Protein AF-A0A368GP81-F1 (afdb_monomer_lite)

pLDDT: mean 75.08, std 11.69, range [41.69, 90.69]

Secondary structure (DSSP, 8-state):
-HHHHHHHTT-SSEE-TTS-EE-TTS-TTSHHHHHHHHHHHHIIIIIIHHHHHHT--HHHHHHHHHHHHHHHHHGGG--

Radius of gyration: 15.01 Å; chains: 1; bounding box: 35×26×41 Å

Foldseek 3Di:
DFLVVCLVVVHLFTQDPVRDTQDLPDDPPDVVNVVRSVVRVCSVVPPSVVCVVVVDDPVNVVVVVVCVVCVVVVVVPDD

Sequence (79 aa):
MISFWTFQQDYEGIILGCGLRIEPKGNQENELMSVLTTLATRAHTHIISIFRKMNITRGEYLFLKAIALFEDTYTAKWN

Organism: Ancylostoma caninum (NCBI:txid29170)

InterPro domains:
  IPR035500 Nuclear hormone receptor-like domain superfamily [G3DSA:1.10.565.10] (1-76)
  IPR035500 Nuclear hormone receptor-like domain superfamily [SSF48508] (3-72)

Structure (mmCIF, N/CA/C/O backbone):
data_AF-A0A368GP81-F1
#
_entry.id   AF-A0A368GP81-F1
#
loop_
_atom_site.group_PDB
_atom_site.id
_atom_site.type_symbol
_atom_site.label_atom_id
_atom_site.label_alt_id
_atom_site.label_comp_id
_atom_site.label_asym_id
_atom_site.label_entity_id
_atom_site.label_seq_id
_atom_site.pdbx_PDB_ins_code
_atom_site.Cartn_x
_atom_site.Cartn_y
_atom_site.Cartn_z
_atom_site.occupancy
_atom_site.B_iso_or_equiv
_atom_site.auth_seq_id
_atom_site.auth_comp_id
_atom_site.auth_asym_id
_atom_site.auth_atom_id
_atom_site.pdbx_PDB_model_num
ATOM 1 N N . MET A 1 1 ? 4.328 -1.065 0.463 1.00 66.06 1 MET A N 1
ATOM 2 C CA . MET A 1 1 ? 3.533 -2.276 0.800 1.00 66.06 1 MET A CA 1
ATOM 3 C C . MET A 1 1 ? 2.457 -1.968 1.818 1.00 66.06 1 MET A C 1
ATOM 5 O O . MET A 1 1 ? 1.343 -2.431 1.637 1.00 66.06 1 MET A O 1
ATOM 9 N N . ILE A 1 2 ? 2.789 -1.153 2.822 1.00 71.31 2 ILE A N 1
ATOM 10 C CA . ILE A 1 2 ? 1.907 -0.739 3.917 1.00 71.31 2 ILE A CA 1
ATOM 11 C C . ILE A 1 2 ? 0.520 -0.287 3.426 1.00 71.31 2 ILE A C 1
ATOM 13 O O . ILE A 1 2 ? -0.487 -0.816 3.881 1.00 71.31 2 ILE A O 1
ATOM 17 N N . SER A 1 3 ? 0.454 0.611 2.437 1.00 67.06 3 SER A N 1
ATOM 18 C CA . SER A 1 3 ? -0.816 1.140 1.915 1.00 67.06 3 SER A CA 1
ATOM 19 C C . SER A 1 3 ? -1.707 0.088 1.243 1.00 67.06 3 SER A C 1
ATOM 21 O O . SER A 1 3 ? -2.902 0.057 1.503 1.00 67.06 3 SER A O 1
ATOM 23 N N . PHE A 1 4 ? -1.144 -0.802 0.419 1.00 68.94 4 PHE A N 1
ATOM 24 C CA . PHE A 1 4 ? -1.925 -1.830 -0.282 1.00 68.94 4 PHE A CA 1
ATOM 25 C C . PHE A 1 4 ? -2.393 -2.951 0.648 1.00 68.94 4 PHE A C 1
ATOM 27 O O . PHE A 1 4 ? -3.527 -3.396 0.539 1.00 68.94 4 PHE A O 1
ATOM 34 N N . TRP A 1 5 ? -1.558 -3.383 1.594 1.00 74.56 5 TRP A N 1
ATOM 35 C CA . TRP A 1 5 ? -1.980 -4.360 2.602 1.00 74.56 5 TRP A CA 1
ATOM 36 C C . TRP A 1 5 ? -3.065 -3.815 3.522 1.00 74.56 5 TRP A C 1
ATOM 38 O O . TRP A 1 5 ? -4.038 -4.510 3.791 1.00 74.56 5 TRP A O 1
ATOM 48 N N . THR A 1 6 ? -2.924 -2.563 3.954 1.00 73.19 6 THR A N 1
ATOM 49 C CA . THR A 1 6 ? -3.954 -1.888 4.749 1.00 73.19 6 THR A CA 1
ATOM 50 C C . THR A 1 6 ? -5.262 -1.762 3.961 1.00 73.19 6 THR A C 1
ATOM 52 O O . THR A 1 6 ? -6.324 -2.069 4.491 1.00 73.19 6 THR A O 1
ATOM 55 N N . PHE A 1 7 ? -5.181 -1.403 2.674 1.00 73.81 7 PHE A N 1
ATOM 56 C CA . PHE A 1 7 ? -6.323 -1.373 1.757 1.00 73.81 7 PHE A CA 1
ATOM 57 C C . PHE A 1 7 ? -7.007 -2.743 1.609 1.00 73.81 7 PHE A C 1
ATOM 59 O O . PHE A 1 7 ? -8.219 -2.829 1.757 1.00 73.81 7 PHE A O 1
ATOM 66 N N . GLN A 1 8 ? -6.250 -3.819 1.363 1.00 76.25 8 GLN A N 1
ATOM 67 C CA . GLN A 1 8 ? -6.814 -5.163 1.176 1.00 76.25 8 GLN A CA 1
ATOM 68 C C . GLN A 1 8 ? -7.510 -5.722 2.421 1.00 76.25 8 GLN A C 1
ATOM 70 O O . GLN A 1 8 ? -8.418 -6.535 2.294 1.00 76.25 8 GLN A O 1
ATOM 75 N N . GLN A 1 9 ? -7.047 -5.340 3.610 1.00 77.44 9 GLN A N 1
ATOM 76 C CA . GLN A 1 9 ? -7.589 -5.812 4.888 1.00 77.44 9 GLN A CA 1
ATOM 77 C C . GLN A 1 9 ? -8.717 -4.919 5.420 1.00 77.44 9 GLN A C 1
ATOM 79 O O . GLN A 1 9 ? -9.208 -5.168 6.515 1.00 77.44 9 GLN A O 1
ATOM 84 N N . ASP A 1 10 ? -9.085 -3.870 4.675 1.00 75.56 10 ASP A N 1
ATOM 85 C CA . ASP A 1 10 ? -10.102 -2.882 5.050 1.00 75.56 10 ASP A CA 1
ATOM 86 C C . ASP A 1 10 ? -9.913 -2.301 6.465 1.00 75.56 10 ASP A C 1
ATOM 88 O O . ASP A 1 10 ? -10.859 -1.997 7.185 1.00 75.56 10 ASP A O 1
ATOM 92 N N . TYR A 1 11 ? -8.657 -2.164 6.891 1.00 77.69 11 TYR A N 1
ATOM 93 C CA . TYR A 1 11 ? -8.321 -1.799 8.263 1.00 77.69 11 TYR A CA 1
ATOM 94 C C . TYR A 1 11 ? -8.185 -0.283 8.410 1.00 77.69 11 TYR A C 1
ATOM 96 O O . TYR A 1 11 ? -7.403 0.324 7.688 1.00 77.69 11 TYR A O 1
ATOM 104 N N . GLU A 1 12 ? -8.877 0.331 9.374 1.00 70.44 12 GLU A N 1
ATOM 105 C CA . GLU A 1 12 ? -8.857 1.791 9.604 1.00 70.44 12 GLU A CA 1
ATOM 106 C C . GLU A 1 12 ? -7.520 2.343 10.150 1.00 70.44 12 GLU A C 1
ATOM 108 O O . GLU A 1 12 ? -7.325 3.554 10.211 1.00 70.44 12 GLU A O 1
ATOM 113 N N . GLY A 1 13 ? -6.580 1.476 10.539 1.00 73.19 13 GLY A N 1
ATOM 114 C CA . GLY A 1 13 ? -5.231 1.850 10.987 1.00 73.19 13 GLY A CA 1
ATOM 115 C C . GLY A 1 13 ? -4.145 1.548 9.955 1.00 73.19 13 GLY A C 1
ATOM 116 O O . GLY A 1 13 ? -4.435 1.390 8.780 1.00 73.19 13 GLY A O 1
ATOM 117 N N . ILE A 1 14 ? -2.881 1.427 10.363 1.00 73.69 14 ILE A N 1
ATOM 118 C CA . ILE A 1 14 ? -1.803 0.945 9.478 1.00 73.69 14 ILE A CA 1
ATOM 119 C C . ILE A 1 14 ? -1.490 -0.520 9.784 1.00 73.69 14 ILE A C 1
ATOM 121 O O . ILE A 1 14 ? -1.311 -0.886 10.946 1.00 73.69 14 ILE A O 1
ATOM 125 N N . ILE A 1 15 ? -1.339 -1.335 8.736 1.00 75.44 15 ILE A N 1
ATOM 126 C CA . ILE A 1 15 ? -0.731 -2.666 8.830 1.00 75.44 15 ILE A CA 1
ATOM 127 C C . ILE A 1 15 ? 0.654 -2.631 8.186 1.00 75.44 15 ILE A C 1
ATOM 129 O O . ILE A 1 15 ? 0.804 -2.392 6.983 1.00 75.44 15 ILE A O 1
ATOM 133 N N . LEU A 1 16 ? 1.683 -2.889 8.990 1.00 72.19 16 LEU A N 1
ATOM 134 C CA . LEU A 1 16 ? 3.054 -3.015 8.509 1.00 72.19 16 LEU A CA 1
ATOM 135 C C . LEU A 1 16 ? 3.316 -4.413 7.937 1.00 72.19 16 LEU A C 1
ATOM 137 O O . LEU A 1 16 ? 2.683 -5.397 8.314 1.00 72.19 16 LEU A O 1
ATOM 141 N N . GLY A 1 17 ? 4.310 -4.503 7.048 1.00 63.69 17 GLY A N 1
ATOM 142 C CA . GLY A 1 17 ? 4.722 -5.748 6.382 1.00 63.69 17 GLY A CA 1
ATO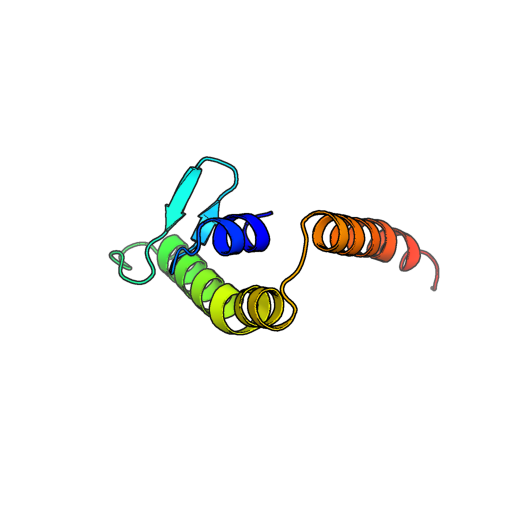M 143 C C . GLY A 1 17 ? 5.101 -6.897 7.331 1.00 63.69 17 GLY A C 1
ATOM 144 O O . GLY A 1 17 ? 5.050 -8.057 6.943 1.00 63.69 17 GLY A O 1
ATOM 145 N N . CYS A 1 18 ? 5.454 -6.576 8.576 1.00 69.12 18 CYS A N 1
ATOM 146 C CA . CYS A 1 18 ? 5.803 -7.520 9.638 1.00 69.12 18 CYS A CA 1
ATOM 147 C C . CYS A 1 18 ? 4.607 -7.971 10.500 1.00 69.12 18 CYS A C 1
ATOM 149 O O . CYS A 1 18 ? 4.806 -8.667 11.490 1.00 69.12 18 CYS A O 1
ATOM 151 N N . GLY A 1 19 ? 3.376 -7.570 10.163 1.00 68.00 19 GLY A N 1
ATOM 152 C CA . GLY A 1 19 ? 2.170 -7.926 10.919 1.00 68.00 19 GLY A CA 1
ATOM 153 C C . GLY A 1 19 ? 1.837 -6.987 12.083 1.00 68.00 19 GLY A C 1
ATOM 154 O O . GLY A 1 19 ? 0.814 -7.179 12.736 1.00 68.00 19 GLY A O 1
ATOM 155 N N . LEU A 1 20 ? 2.643 -5.944 12.322 1.00 72.31 20 LEU A N 1
ATOM 156 C CA . LEU A 1 20 ? 2.321 -4.905 13.303 1.00 72.31 20 LEU A CA 1
ATOM 157 C C . LEU A 1 20 ? 1.092 -4.108 12.854 1.00 72.31 20 LEU A C 1
ATOM 159 O O . LEU A 1 20 ? 1.055 -3.579 11.738 1.00 72.31 20 LEU A O 1
ATOM 163 N N . ARG A 1 21 ? 0.107 -4.009 13.749 1.00 74.06 21 ARG A N 1
ATOM 164 C CA . ARG A 1 21 ? -1.107 -3.212 13.570 1.00 74.06 21 ARG A CA 1
ATOM 165 C C . ARG A 1 21 ? -1.010 -1.970 14.438 1.00 74.06 21 ARG A C 1
ATOM 167 O O . ARG A 1 21 ? -0.774 -2.072 15.636 1.00 74.06 21 ARG A O 1
ATOM 174 N N . ILE A 1 22 ? -1.190 -0.812 13.821 1.00 73.69 22 ILE A N 1
ATOM 175 C CA . ILE A 1 22 ? -1.183 0.476 14.507 1.00 73.69 22 ILE A CA 1
ATOM 176 C C . ILE A 1 22 ? -2.601 1.008 14.463 1.00 73.69 22 ILE A C 1
ATOM 178 O O . ILE A 1 22 ? -3.130 1.286 13.385 1.00 73.69 22 ILE A O 1
ATOM 182 N N . GLU A 1 23 ? -3.220 1.101 15.630 1.00 70.69 23 GLU A N 1
ATOM 183 C CA . GLU A 1 23 ? -4.544 1.684 15.774 1.00 70.69 23 GLU A CA 1
ATOM 184 C C . GLU A 1 23 ? -4.455 3.212 15.776 1.00 70.69 23 GLU A C 1
ATOM 186 O O . GLU A 1 23 ? -3.598 3.775 16.459 1.00 70.69 23 GLU A O 1
ATOM 191 N N . PRO A 1 24 ? -5.368 3.907 15.080 1.00 63.09 24 PRO A N 1
ATOM 192 C CA . PRO A 1 24 ? -5.393 5.367 15.066 1.00 63.09 24 PRO A CA 1
ATOM 193 C C . PRO A 1 24 ? -5.744 5.983 16.436 1.00 63.09 24 PRO A C 1
ATOM 195 O O . PRO A 1 24 ? -5.587 7.187 16.614 1.00 63.09 24 PRO A O 1
ATOM 198 N N . LYS A 1 25 ? -6.216 5.177 17.402 1.00 62.34 25 LYS A N 1
ATOM 199 C CA . LYS A 1 25 ? -6.641 5.603 18.750 1.00 62.34 25 LYS A CA 1
ATOM 200 C C . LYS A 1 25 ? -5.742 5.087 19.891 1.00 62.34 25 LYS A C 1
ATOM 202 O O . LYS A 1 25 ? -6.142 5.160 21.049 1.00 62.34 25 LYS A O 1
ATOM 207 N N . GLY A 1 26 ? -4.552 4.563 19.587 1.00 57.69 26 GLY A N 1
ATOM 208 C CA . GLY A 1 26 ? -3.612 4.063 20.599 1.00 57.69 26 GLY A CA 1
ATOM 209 C C . GLY A 1 26 ? -2.914 5.177 21.391 1.00 57.69 26 GLY A C 1
ATOM 210 O O . GLY A 1 26 ? -2.683 6.266 20.866 1.00 57.69 26 GLY A O 1
ATOM 211 N N . ASN A 1 27 ? -2.567 4.888 22.652 1.00 55.81 27 ASN A N 1
ATOM 212 C CA . ASN A 1 27 ? -1.937 5.812 23.604 1.00 55.81 27 ASN A CA 1
ATOM 213 C C . ASN A 1 27 ? -0.718 6.529 22.975 1.00 55.81 27 ASN A C 1
ATOM 215 O O . ASN A 1 27 ? 0.283 5.894 22.639 1.00 55.81 27 ASN A O 1
ATOM 219 N N . GLN A 1 28 ? -0.801 7.854 22.805 1.00 60.34 28 GLN A N 1
ATOM 220 C CA . GLN A 1 28 ? 0.221 8.702 22.161 1.00 60.34 28 GLN A CA 1
ATOM 221 C C . GLN A 1 28 ? 1.441 8.983 23.059 1.00 60.34 28 GLN A C 1
ATOM 223 O O . GLN A 1 28 ? 2.140 9.972 22.870 1.00 60.34 28 GLN A O 1
ATOM 228 N N . GLU A 1 29 ? 1.711 8.132 24.046 1.00 60.25 29 GLU A N 1
ATOM 229 C CA . GLU A 1 29 ? 2.766 8.369 25.041 1.00 60.25 29 GLU A CA 1
ATOM 230 C C . GLU A 1 29 ? 4.181 8.290 24.442 1.00 60.25 29 GLU A C 1
ATOM 232 O O . GLU A 1 29 ? 5.132 8.775 25.046 1.00 60.25 29 GLU A O 1
ATOM 237 N N . ASN A 1 30 ? 4.320 7.758 23.222 1.00 68.44 30 ASN A N 1
ATOM 238 C CA . ASN A 1 30 ? 5.583 7.687 22.493 1.00 68.44 30 ASN A CA 1
ATOM 239 C C . ASN A 1 30 ? 5.554 8.581 21.243 1.00 68.44 30 ASN A C 1
ATOM 241 O O . ASN A 1 30 ? 4.682 8.439 20.386 1.00 68.44 30 ASN A O 1
ATOM 245 N N . GLU A 1 31 ? 6.564 9.435 21.076 1.00 71.38 31 GLU A N 1
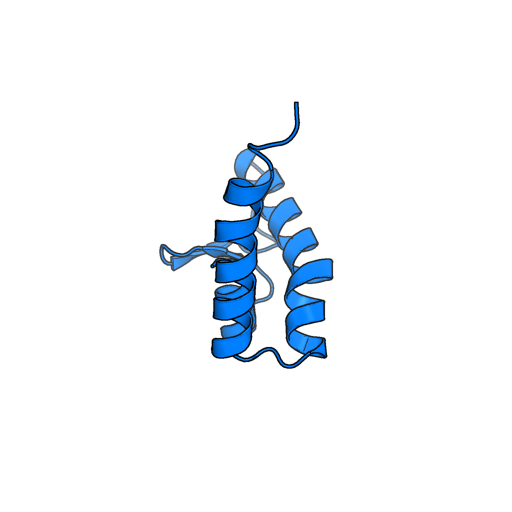ATOM 246 C CA . GLU A 1 31 ? 6.736 10.319 19.909 1.00 71.38 31 GLU A CA 1
ATOM 247 C C . GLU A 1 31 ? 6.753 9.547 18.574 1.00 71.38 31 GLU A C 1
ATOM 249 O O . GLU A 1 31 ? 6.192 9.976 17.569 1.00 71.38 31 GLU A O 1
ATOM 254 N N . LEU A 1 32 ? 7.289 8.323 18.571 1.00 73.19 32 LEU A N 1
ATOM 255 C CA . LEU A 1 32 ? 7.209 7.428 17.413 1.00 73.19 32 LEU A CA 1
ATOM 256 C C . LEU A 1 32 ? 5.764 7.027 17.070 1.00 73.19 32 LEU A C 1
ATOM 258 O O . LEU A 1 32 ? 5.413 6.926 15.895 1.00 73.19 32 LEU A O 1
ATOM 262 N N . MET A 1 33 ? 4.907 6.824 18.074 1.00 72.62 33 MET A N 1
ATOM 263 C CA . MET A 1 33 ? 3.502 6.465 17.862 1.00 72.62 33 MET A CA 1
ATOM 264 C C . MET A 1 33 ? 2.695 7.636 17.304 1.00 72.62 33 MET A C 1
ATOM 266 O O . MET A 1 33 ? 1.817 7.416 16.467 1.00 72.62 33 MET A O 1
ATOM 270 N N . SER A 1 34 ? 3.002 8.875 17.695 1.00 74.44 34 SER A N 1
ATOM 271 C CA . SER A 1 34 ? 2.333 10.058 17.141 1.00 74.44 34 SER A CA 1
ATOM 272 C C . SER A 1 34 ? 2.693 10.271 15.663 1.00 74.44 34 SER A C 1
ATOM 274 O O . SER A 1 34 ? 1.804 10.521 14.838 1.00 74.44 34 SER A O 1
ATOM 276 N N . VAL A 1 35 ? 3.962 10.067 15.289 1.00 79.31 35 VAL A N 1
ATOM 277 C CA . VAL A 1 35 ? 4.421 10.105 13.890 1.00 79.31 35 VAL A CA 1
ATOM 278 C C . VAL A 1 35 ? 3.739 9.018 13.060 1.00 79.31 35 VAL A C 1
ATOM 280 O O . VAL A 1 35 ? 3.195 9.303 11.991 1.00 79.31 35 VAL A O 1
ATOM 283 N N . LEU A 1 36 ? 3.710 7.780 13.560 1.00 76.06 36 LEU A N 1
ATOM 284 C CA . LEU A 1 36 ? 3.081 6.656 12.863 1.00 76.06 36 LEU A CA 1
ATOM 285 C C . LEU A 1 36 ? 1.567 6.837 12.716 1.00 76.06 36 LEU A C 1
ATOM 287 O O . LEU A 1 36 ? 1.021 6.537 11.655 1.00 76.06 36 LEU A O 1
ATOM 291 N N . THR A 1 37 ? 0.900 7.382 13.732 1.00 77.31 37 THR A N 1
ATOM 292 C CA . THR A 1 37 ? -0.531 7.714 13.675 1.00 77.31 37 THR A CA 1
ATOM 293 C C . THR A 1 37 ? -0.800 8.801 12.637 1.00 77.31 37 THR A C 1
ATOM 295 O O . THR A 1 37 ? -1.704 8.671 11.817 1.00 77.31 37 THR A O 1
ATOM 298 N N . THR A 1 38 ? 0.024 9.848 12.596 1.00 81.50 38 THR A N 1
ATOM 299 C CA . THR A 1 38 ? -0.105 10.921 11.597 1.00 81.50 38 THR A CA 1
ATOM 300 C C . THR A 1 38 ? 0.101 10.391 10.177 1.00 81.50 38 THR A C 1
ATOM 302 O O . THR A 1 38 ? -0.641 10.747 9.255 1.00 81.50 38 THR A O 1
ATOM 305 N N . LEU A 1 39 ? 1.084 9.505 9.997 1.00 80.12 39 LEU A N 1
ATOM 306 C CA . LEU A 1 39 ? 1.330 8.823 8.732 1.00 80.12 39 LEU A CA 1
ATOM 307 C C . LEU A 1 39 ? 0.147 7.928 8.338 1.00 80.12 39 LEU A C 1
ATOM 309 O O . LEU A 1 39 ? -0.249 7.942 7.174 1.00 80.12 39 LEU A O 1
ATOM 313 N N . ALA A 1 40 ? -0.443 7.208 9.296 1.00 76.50 40 ALA A N 1
ATOM 314 C CA . ALA A 1 40 ? -1.637 6.390 9.090 1.00 76.50 40 ALA A CA 1
ATOM 315 C C . ALA A 1 40 ? -2.810 7.217 8.588 1.00 76.50 40 ALA A C 1
ATOM 317 O O . ALA A 1 40 ? -3.378 6.895 7.546 1.00 76.50 40 ALA A O 1
ATOM 318 N N . THR A 1 41 ? -3.104 8.324 9.262 1.00 81.50 41 THR A N 1
ATOM 319 C CA . THR A 1 41 ? -4.188 9.225 8.877 1.00 81.50 41 THR A CA 1
ATOM 320 C C . THR A 1 41 ? -3.970 9.784 7.473 1.00 81.50 41 THR A C 1
ATOM 322 O O . THR A 1 41 ? -4.872 9.728 6.642 1.00 81.50 41 THR A O 1
ATOM 325 N N . ARG A 1 42 ? -2.761 10.265 7.149 1.00 82.62 42 ARG A N 1
ATOM 326 C CA . ARG A 1 42 ? -2.463 10.777 5.799 1.00 82.62 42 ARG A CA 1
ATOM 327 C C . ARG A 1 42 ? -2.557 9.690 4.729 1.00 82.62 42 ARG A C 1
ATOM 329 O O . ARG A 1 42 ? -3.115 9.937 3.660 1.00 82.62 42 ARG A O 1
ATOM 336 N N . ALA A 1 43 ? -2.035 8.496 5.008 1.00 81.12 43 ALA A N 1
ATOM 337 C CA . ALA A 1 43 ? -2.113 7.364 4.091 1.00 81.12 43 ALA A CA 1
ATOM 338 C C . ALA A 1 43 ? -3.568 6.951 3.835 1.00 81.12 43 ALA A C 1
ATOM 340 O O . ALA A 1 43 ? -3.927 6.696 2.687 1.00 81.12 43 ALA A O 1
ATOM 341 N N . HIS A 1 44 ? -4.414 6.946 4.865 1.00 80.19 44 HIS A N 1
ATOM 342 C CA . HIS A 1 44 ? -5.841 6.658 4.733 1.00 80.19 44 HIS A CA 1
ATOM 343 C C . HIS A 1 44 ? -6.580 7.696 3.899 1.00 80.19 44 HIS A C 1
ATOM 345 O O . HIS A 1 44 ? -7.207 7.353 2.893 1.00 80.19 44 HIS A O 1
ATOM 351 N N . THR A 1 45 ? -6.438 8.969 4.267 1.00 82.62 45 THR A N 1
ATOM 352 C CA . THR A 1 45 ? -7.148 10.079 3.626 1.00 82.62 45 THR A CA 1
ATOM 353 C C . THR A 1 45 ? -6.782 10.230 2.154 1.00 82.62 45 THR A C 1
ATOM 355 O O . THR A 1 45 ? -7.661 10.470 1.328 1.00 82.62 45 THR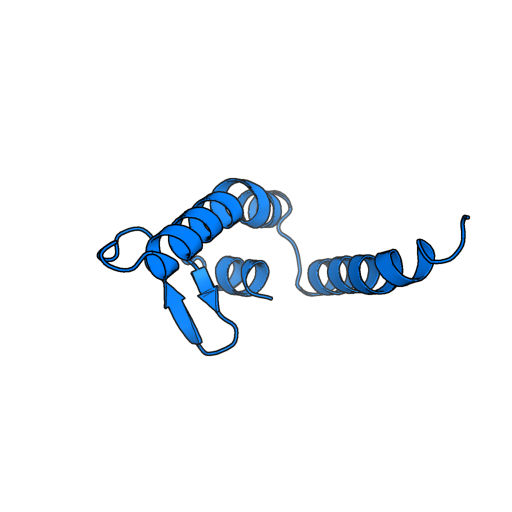 A O 1
ATOM 358 N N . HIS A 1 46 ? -5.501 10.081 1.806 1.00 85.31 46 HIS A N 1
ATOM 359 C CA . HIS A 1 46 ? -5.029 10.402 0.459 1.00 85.31 46 HIS A CA 1
ATOM 360 C C . HIS A 1 46 ? -4.720 9.179 -0.399 1.00 85.31 46 HIS A C 1
ATOM 362 O O . HIS A 1 46 ? -5.018 9.201 -1.583 1.00 85.31 46 HIS A O 1
ATOM 368 N N . ILE A 1 47 ? -4.138 8.113 0.152 1.00 83.62 47 ILE A N 1
ATOM 369 C CA . ILE A 1 47 ? -3.649 6.985 -0.659 1.00 83.62 47 ILE A CA 1
ATOM 370 C C . ILE A 1 47 ? -4.696 5.871 -0.713 1.00 83.62 47 ILE A C 1
ATOM 372 O O . ILE A 1 47 ? -5.111 5.458 -1.793 1.00 83.62 47 ILE A O 1
ATOM 376 N N . ILE A 1 48 ? -5.161 5.403 0.446 1.00 83.44 48 ILE A N 1
ATOM 377 C CA . ILE A 1 48 ? -6.115 4.287 0.541 1.00 83.44 48 ILE A CA 1
ATOM 378 C C . ILE A 1 48 ? -7.478 4.700 -0.016 1.00 83.44 48 ILE A C 1
ATOM 380 O O . ILE A 1 48 ? -8.104 3.921 -0.731 1.00 83.44 48 ILE A O 1
ATOM 384 N N . SER A 1 49 ? -7.908 5.941 0.228 1.00 83.94 49 SER A N 1
ATOM 385 C CA . SER A 1 49 ? -9.105 6.514 -0.398 1.00 83.94 49 SER A CA 1
ATOM 386 C C . SER A 1 49 ? -9.047 6.460 -1.933 1.00 83.94 49 SER A C 1
ATOM 388 O O . SER A 1 49 ? -10.003 6.026 -2.576 1.00 83.94 49 SER A O 1
ATOM 390 N N . ILE A 1 50 ? -7.902 6.810 -2.534 1.00 86.69 50 ILE A N 1
ATOM 391 C CA . ILE A 1 50 ? -7.706 6.723 -3.989 1.00 86.69 50 ILE A CA 1
ATOM 392 C C . ILE A 1 50 ? -7.715 5.264 -4.453 1.00 86.69 50 ILE A C 1
ATOM 394 O O . ILE A 1 50 ? -8.394 4.947 -5.426 1.00 86.69 50 ILE A O 1
ATOM 398 N N . PHE A 1 51 ? -7.032 4.364 -3.741 1.00 87.44 51 PHE A N 1
ATOM 399 C CA . PHE A 1 51 ? -7.026 2.930 -4.056 1.00 87.44 51 PHE A CA 1
A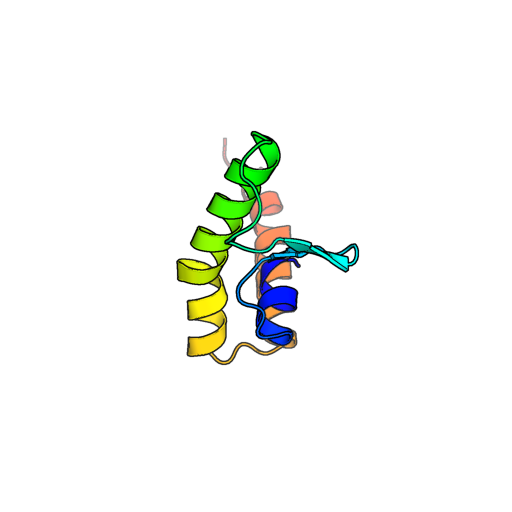TOM 400 C C . PHE A 1 51 ? -8.438 2.332 -4.045 1.00 87.44 51 PHE A C 1
ATOM 402 O O . PHE A 1 51 ? -8.789 1.598 -4.969 1.00 87.44 51 PHE A O 1
ATOM 409 N N . ARG A 1 52 ? -9.268 2.707 -3.060 1.00 84.38 52 ARG A N 1
ATOM 410 C CA . ARG A 1 52 ? -10.694 2.347 -2.996 1.00 84.38 52 ARG A CA 1
ATOM 411 C C . ARG A 1 52 ? -11.471 2.928 -4.171 1.00 84.38 52 ARG A C 1
ATOM 413 O O . ARG A 1 52 ? -12.182 2.191 -4.844 1.00 84.38 52 ARG A O 1
ATOM 420 N N . LYS A 1 53 ? -11.309 4.224 -4.456 1.00 88.94 53 LYS A N 1
ATOM 421 C CA . LYS A 1 53 ? -12.019 4.905 -5.552 1.00 88.94 53 LYS A CA 1
ATOM 422 C C . LYS A 1 53 ? -11.691 4.312 -6.924 1.00 88.94 53 LYS A C 1
ATOM 424 O O . LYS A 1 53 ? -12.568 4.231 -7.775 1.00 88.94 53 LYS A O 1
ATOM 429 N N . MET A 1 54 ? -10.440 3.916 -7.135 1.00 88.50 54 MET A N 1
ATOM 430 C CA . MET A 1 54 ? -9.974 3.303 -8.380 1.00 88.50 54 MET A CA 1
ATOM 431 C C . MET A 1 54 ? -10.240 1.796 -8.445 1.00 88.50 54 MET A C 1
ATOM 433 O O . MET A 1 54 ? -10.021 1.205 -9.495 1.00 88.50 54 MET A O 1
ATOM 437 N N . ASN A 1 55 ? -10.681 1.177 -7.343 1.00 87.75 55 ASN A N 1
ATOM 438 C CA . ASN A 1 55 ? -10.745 -0.275 -7.183 1.00 87.75 55 ASN A CA 1
ATOM 439 C C . ASN A 1 55 ? -9.441 -0.961 -7.633 1.00 87.75 55 ASN A C 1
ATOM 441 O O . ASN A 1 55 ? -9.449 -1.878 -8.455 1.00 87.75 55 ASN A O 1
ATOM 445 N N . ILE A 1 56 ? -8.310 -0.452 -7.132 1.00 88.19 56 ILE A N 1
ATOM 446 C CA . ILE A 1 56 ? -6.994 -0.834 -7.641 1.00 88.19 56 ILE A CA 1
ATOM 447 C C . ILE A 1 56 ? -6.745 -2.336 -7.472 1.00 88.19 56 ILE A C 1
ATOM 449 O O . ILE A 1 56 ? -6.875 -2.912 -6.386 1.00 88.19 56 ILE A O 1
ATOM 453 N N . THR A 1 57 ? -6.327 -2.981 -8.551 1.00 89.81 57 THR A N 1
ATOM 454 C CA . THR A 1 57 ? -5.948 -4.389 -8.541 1.00 89.81 57 THR A CA 1
ATOM 455 C C . THR A 1 57 ? -4.519 -4.571 -8.035 1.00 89.81 57 THR A C 1
ATOM 457 O O . THR A 1 57 ? -3.682 -3.663 -8.028 1.00 89.81 57 THR A O 1
ATOM 460 N N . ARG A 1 58 ? -4.182 -5.808 -7.654 1.00 86.12 58 ARG A N 1
ATOM 461 C CA . ARG A 1 58 ? -2.801 -6.161 -7.294 1.00 86.12 58 ARG A CA 1
ATOM 462 C C . ARG A 1 58 ? -1.817 -5.894 -8.439 1.00 86.12 58 ARG A C 1
ATOM 464 O O . ARG A 1 58 ? -0.688 -5.494 -8.167 1.00 86.12 58 ARG A O 1
ATOM 471 N N . GLY A 1 59 ? -2.230 -6.127 -9.686 1.00 90.69 59 GLY A N 1
ATOM 472 C CA . GLY A 1 59 ? -1.393 -5.905 -10.867 1.00 90.69 59 GLY A CA 1
ATOM 473 C C . GLY A 1 59 ? -1.034 -4.432 -11.042 1.00 90.69 59 GLY A C 1
ATOM 474 O O . GLY A 1 59 ? 0.143 -4.095 -11.137 1.00 90.69 59 GLY A O 1
ATOM 475 N N . GLU A 1 60 ? -2.029 -3.549 -10.974 1.00 89.94 60 GLU A N 1
ATOM 476 C CA . GLU A 1 60 ? -1.833 -2.096 -11.078 1.00 89.94 60 GLU A CA 1
ATOM 477 C C . GLU A 1 60 ? -0.978 -1.550 -9.933 1.00 89.94 60 GLU A C 1
ATOM 479 O O . GLU A 1 60 ? -0.081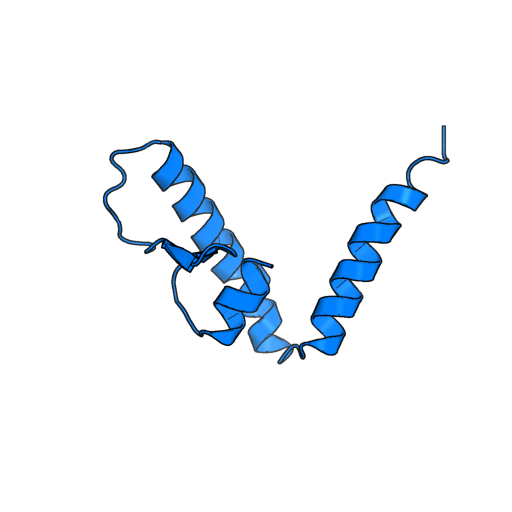 -0.739 -10.155 1.00 89.94 60 GLU A O 1
ATOM 484 N N . TYR A 1 61 ? -1.174 -2.050 -8.710 1.00 89.44 61 TYR A N 1
ATOM 485 C CA . TYR A 1 61 ? -0.323 -1.678 -7.582 1.00 89.44 61 TYR A CA 1
ATOM 486 C C . TYR A 1 61 ? 1.149 -2.078 -7.787 1.00 89.44 61 TYR A C 1
ATOM 488 O O . TYR A 1 61 ? 2.060 -1.311 -7.463 1.00 89.44 61 TYR A O 1
ATOM 496 N N . LEU A 1 62 ? 1.403 -3.283 -8.311 1.00 89.62 62 LEU A N 1
ATOM 497 C CA . LEU A 1 62 ? 2.761 -3.734 -8.628 1.00 89.62 62 LEU A CA 1
ATOM 498 C C . LEU A 1 62 ? 3.377 -2.911 -9.762 1.00 89.62 62 LEU A C 1
ATOM 500 O O . LEU A 1 62 ? 4.568 -2.610 -9.705 1.00 89.62 62 LEU A O 1
ATOM 504 N N . PHE A 1 63 ? 2.573 -2.504 -10.741 1.00 90.69 63 PHE A N 1
ATOM 505 C CA . PHE A 1 63 ? 3.022 -1.637 -11.822 1.00 90.69 63 PHE A CA 1
ATOM 506 C C . PHE A 1 63 ? 3.406 -0.238 -11.319 1.00 90.69 63 PHE A C 1
ATOM 508 O O . PHE A 1 63 ? 4.504 0.224 -11.613 1.00 90.69 63 PHE A O 1
ATOM 515 N N . LEU A 1 64 ? 2.586 0.391 -10.467 1.00 88.62 64 LEU A N 1
ATOM 516 C CA . LEU A 1 64 ? 2.920 1.673 -9.823 1.00 88.62 64 LEU A CA 1
ATOM 517 C C . LEU A 1 64 ? 4.229 1.602 -9.029 1.00 88.62 64 LEU A C 1
ATOM 519 O O . LEU A 1 64 ? 5.037 2.525 -9.063 1.00 88.62 64 LEU A O 1
ATOM 523 N N . LYS A 1 65 ? 4.464 0.487 -8.329 1.00 86.44 65 LYS A N 1
ATOM 524 C CA . LYS A 1 65 ? 5.739 0.247 -7.645 1.00 86.44 65 LYS A CA 1
ATOM 525 C C . LYS A 1 65 ? 6.913 0.132 -8.607 1.00 86.44 65 LYS A C 1
ATOM 527 O O . LYS A 1 65 ? 7.985 0.623 -8.282 1.00 86.44 65 LYS A O 1
ATOM 532 N N . ALA A 1 66 ? 6.731 -0.563 -9.729 1.00 86.81 66 ALA A N 1
ATOM 533 C CA . ALA A 1 66 ? 7.775 -0.687 -10.734 1.00 86.81 66 ALA A CA 1
ATOM 534 C C . ALA A 1 66 ? 8.132 0.695 -11.293 1.00 86.81 66 ALA A C 1
ATOM 536 O O . ALA A 1 66 ? 9.309 1.031 -11.322 1.00 86.81 66 ALA A O 1
ATOM 537 N N . ILE A 1 67 ? 7.133 1.523 -11.625 1.00 88.56 67 ILE A N 1
ATOM 538 C CA . ILE A 1 67 ? 7.352 2.916 -12.042 1.00 88.56 67 ILE A CA 1
ATOM 539 C C . ILE A 1 67 ? 8.189 3.657 -10.997 1.00 88.56 67 ILE A C 1
ATOM 541 O O . ILE A 1 67 ? 9.275 4.110 -11.330 1.00 88.56 67 ILE A O 1
ATOM 545 N N . ALA A 1 68 ? 7.746 3.692 -9.736 1.00 85.88 68 ALA A N 1
ATOM 546 C CA . ALA A 1 68 ? 8.459 4.403 -8.673 1.00 85.88 68 ALA A CA 1
ATOM 547 C C . ALA A 1 68 ? 9.900 3.895 -8.465 1.00 85.88 68 ALA A C 1
ATOM 549 O O . ALA A 1 68 ? 10.806 4.681 -8.218 1.00 85.88 68 ALA A O 1
ATOM 550 N N . LEU A 1 69 ? 10.132 2.582 -8.592 1.00 85.06 69 LEU A N 1
ATOM 551 C CA . LEU A 1 69 ? 11.468 1.987 -8.473 1.00 85.06 69 LEU A CA 1
ATOM 552 C C . LEU A 1 69 ? 12.417 2.458 -9.587 1.00 85.06 69 LEU A C 1
ATOM 554 O O . LEU A 1 69 ? 13.604 2.664 -9.344 1.00 85.06 69 LEU A O 1
ATOM 558 N N . PHE A 1 70 ? 11.906 2.597 -10.809 1.00 84.62 70 PHE A N 1
ATOM 559 C CA . PHE A 1 70 ? 12.706 2.998 -11.967 1.00 84.62 70 PHE A CA 1
ATOM 560 C C . PHE A 1 70 ? 12.736 4.519 -12.189 1.00 84.62 70 PHE A C 1
ATOM 562 O O . PHE A 1 70 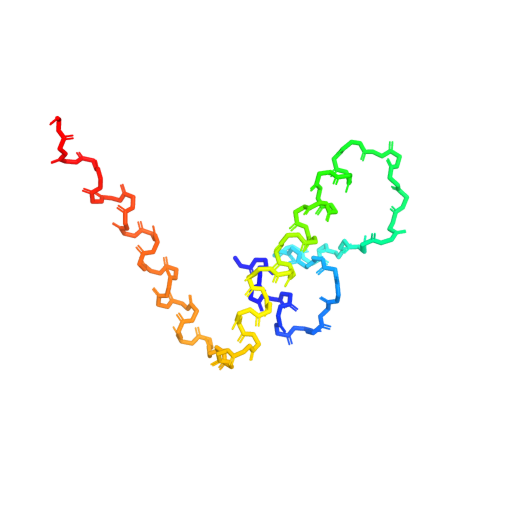? 13.622 5.001 -12.892 1.00 84.62 70 PHE A O 1
ATOM 569 N N . GLU A 1 71 ? 11.835 5.276 -11.564 1.00 81.00 71 GLU A N 1
ATOM 570 C CA . GLU A 1 71 ? 11.779 6.741 -11.622 1.00 81.00 71 GLU A CA 1
ATOM 571 C C . GLU A 1 71 ? 13.019 7.384 -10.975 1.00 81.00 71 GLU A C 1
ATOM 573 O O . GLU A 1 71 ? 13.687 8.197 -11.615 1.00 81.00 71 GLU A O 1
ATOM 578 N N . ASP A 1 72 ? 13.424 6.924 -9.784 1.00 62.41 72 ASP A N 1
ATOM 579 C CA . ASP A 1 72 ? 14.648 7.387 -9.099 1.00 62.41 72 ASP A CA 1
ATOM 580 C C . ASP A 1 72 ? 15.935 7.047 -9.870 1.00 62.41 72 ASP A C 1
ATOM 582 O O . ASP A 1 72 ? 16.963 7.711 -9.739 1.00 62.41 72 ASP A O 1
ATOM 586 N N . THR A 1 73 ? 15.895 6.014 -10.715 1.00 55.91 73 THR A N 1
ATOM 587 C CA . THR A 1 73 ? 17.049 5.641 -11.547 1.00 55.91 73 THR A CA 1
ATOM 588 C C . THR A 1 73 ? 17.198 6.581 -12.753 1.00 55.91 73 THR A C 1
ATOM 590 O O . THR A 1 73 ? 18.282 6.692 -13.328 1.00 55.91 73 THR A O 1
ATOM 593 N N . TYR A 1 74 ? 16.131 7.288 -13.138 1.00 52.31 74 TYR A N 1
ATOM 594 C CA . TYR A 1 74 ? 16.103 8.157 -14.316 1.00 52.31 74 TYR A CA 1
ATOM 595 C C . TYR A 1 74 ? 16.491 9.614 -14.006 1.00 52.31 74 TYR A C 1
ATOM 597 O O . TYR A 1 74 ? 16.981 10.322 -14.887 1.00 52.31 74 TYR A O 1
ATOM 605 N N . THR A 1 75 ? 16.350 10.062 -12.755 1.00 54.53 75 THR A N 1
ATOM 606 C CA . THR A 1 75 ? 16.740 11.413 -12.304 1.00 54.53 75 THR A CA 1
ATOM 607 C C . THR A 1 75 ? 18.243 11.575 -12.038 1.00 54.53 75 THR A C 1
ATOM 609 O O . THR A 1 75 ? 18.715 12.698 -11.891 1.00 54.53 75 THR A O 1
ATOM 612 N N . ALA A 1 76 ? 19.042 10.504 -12.094 1.00 50.03 76 ALA A N 1
ATOM 613 C CA . ALA A 1 76 ? 20.504 10.554 -11.945 1.00 50.03 76 ALA A CA 1
ATOM 614 C C . ALA A 1 76 ? 21.272 11.033 -13.203 1.00 50.03 76 ALA A C 1
ATOM 616 O O . ALA A 1 76 ? 22.481 10.821 -13.310 1.00 50.03 76 ALA A O 1
ATOM 617 N N . LYS A 1 77 ? 20.597 11.642 -14.190 1.00 49.75 77 LYS A N 1
ATOM 618 C CA . LYS A 1 77 ? 21.207 12.001 -15.483 1.00 49.75 77 LYS A CA 1
ATOM 619 C C . LYS A 1 77 ? 20.819 13.364 -16.055 1.00 49.75 77 LYS A C 1
ATOM 621 O O . LYS A 1 77 ? 20.809 13.505 -17.268 1.00 49.75 77 LYS A O 1
ATOM 626 N N . TRP A 1 78 ? 20.590 14.381 -15.233 1.00 46.75 78 TRP A N 1
ATOM 627 C CA . TRP A 1 78 ? 20.697 15.765 -15.711 1.00 46.75 78 TRP A CA 1
ATOM 628 C C . TRP A 1 78 ? 21.374 16.617 -14.636 1.00 46.75 78 TRP A C 1
ATOM 630 O O . TRP A 1 78 ? 20.764 16.941 -13.621 1.00 46.75 78 TRP A O 1
ATOM 640 N N . ASN A 1 79 ? 22.669 16.868 -14.867 1.00 41.69 79 ASN A N 1
ATOM 641 C CA . ASN A 1 79 ? 23.428 17.973 -14.274 1.00 41.69 79 ASN A CA 1
ATOM 642 C C . ASN A 1 79 ? 22.710 19.304 -14.512 1.00 41.69 79 ASN A C 1
ATOM 644 O O . ASN A 1 79 ? 22.190 19.473 -15.641 1.00 41.69 79 ASN A O 1
#